Protein AF-A0A816E2N7-F1 (afdb_monomer)

Foldseek 3Di:
DQLPQAPCVVVVVVVLVVCCVVDPPDDDDDDQQPAWDWDWDPLEPDIDIDIGRPLLVRLVVVVVVPQKDFQLRSCVRRVDDSLVSLVSVLVCVQLVQKDWPQDDPPSDSVRGDRRTMIGGDSPSVVVVVVVCVVVQQWDADPVHRVDIDGDD

Solvent-accessible surface area (backbone atoms only — not comparable to full-atom values): 9153 Å² total; per-residue (Å²): 124,71,54,78,74,44,89,61,27,64,61,50,53,54,51,49,54,55,4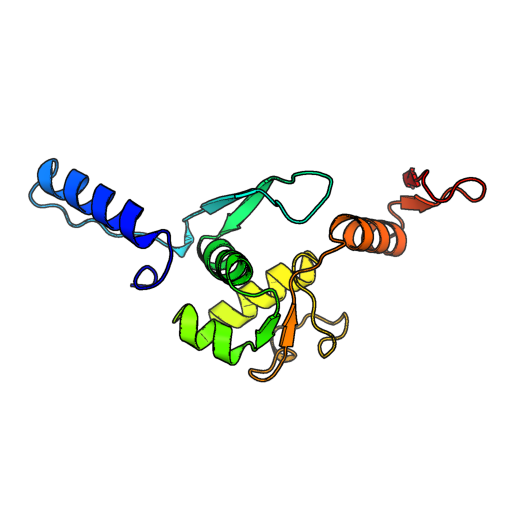8,52,74,74,42,76,97,61,82,93,77,87,62,63,94,78,37,68,47,79,46,73,46,82,76,41,99,66,72,46,78,42,82,34,43,47,69,48,46,57,59,55,55,51,49,76,79,44,59,65,43,34,45,47,57,51,40,72,62,53,65,59,60,66,72,60,49,43,55,45,50,47,54,37,40,76,68,42,53,30,43,42,92,85,54,64,94,74,78,48,77,86,65,70,52,53,83,41,54,41,32,64,45,68,55,41,67,60,52,52,50,50,50,35,35,77,68,55,43,32,42,69,39,93,91,40,82,90,42,74,43,78,49,132

InterPro domains:
  IPR016158 Cullin homology domain [PS50069] (1-93)
  IPR036317 Cullin homology domain superfamily [SSF75632] (6-128)
  IPR045093 Cullin [PTHR11932] (7-124)
  IPR059120 Cullin-like, alpha+beta domain [PF26557] (7-123)

Nearest PDB structures (foldseek):
  4f52-assembly2_C  TM=9.013E-01  e=7.457E-10  Homo sapiens
  4f52-a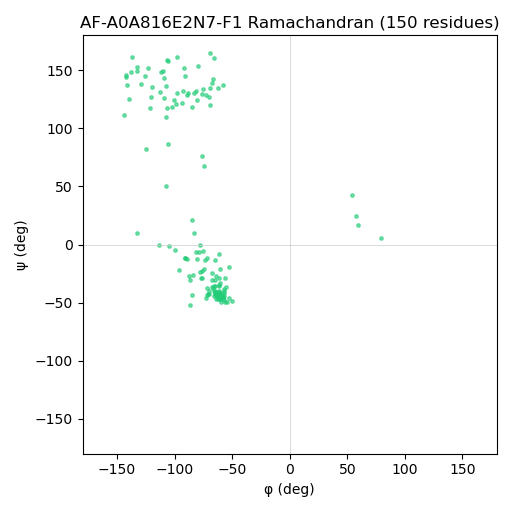ssembly1_A  TM=8.988E-01  e=2.785E-09  Homo sapiens
  3rtr-assembly4_E  TM=7.502E-01  e=2.909E-10  Homo sapiens
  8ij1-assembly1_A  TM=7.439E-01  e=2.566E-10  Homo sapiens
  1u6g-assembly1_A  TM=7.340E-01  e=6.578E-10  Homo sapiens

Secondary structure (DSSP, 8-state):
-GGGSSTTHHHHHHHHHHHHHHSTT------GGG-EEEEE--SSSS--EEEEEHHHHHHHHGGGT-SEEEHHHHHHHH---HHHHHHHHHHHHHTTSEE-SS--S---GGG--TT-EEEE-S-HHHHHHHHHHHTTSEEE-SS-TT-EEE--

Mean predicted aligned error: 9.76 Å

pLDDT: mean 81.23, std 10.27, range [48.09, 94.62]

Radius of gyration: 18.96 Å; Cα contacts (8 Å, |Δi|>4): 159; chains: 1; bounding box: 44×26×62 Å

Organism: NCBI:txid392033

Structure (mmCIF, N/CA/C/O backbone):
data_AF-A0A816E2N7-F1
#
_entry.id   AF-A0A816E2N7-F1
#
loop_
_atom_site.group_PDB
_atom_site.id
_atom_site.type_symbol
_atom_site.label_atom_id
_atom_site.label_alt_id
_atom_site.label_comp_id
_atom_site.label_asym_id
_atom_site.label_entity_id
_atom_site.label_seq_id
_atom_site.pdbx_PDB_ins_code
_atom_site.Cartn_x
_atom_site.Cartn_y
_atom_site.Cartn_z
_atom_site.occupancy
_atom_site.B_iso_or_equiv
_atom_site.auth_seq_id
_atom_site.auth_comp_id
_atom_site.auth_asym_id
_atom_site.auth_atom_id
_atom_site.pdbx_PDB_model_num
ATOM 1 N N . MET A 1 1 ? 4.809 -3.313 -18.016 1.00 48.09 1 MET A N 1
ATOM 2 C CA . MET A 1 1 ? 5.839 -2.503 -17.330 1.00 48.09 1 MET A CA 1
ATOM 3 C C . MET A 1 1 ? 5.110 -1.595 -16.357 1.00 48.09 1 MET A C 1
ATOM 5 O O . MET A 1 1 ? 4.550 -0.588 -16.773 1.00 48.09 1 MET A O 1
ATOM 9 N N . PHE A 1 2 ? 5.019 -2.053 -15.108 1.00 53.59 2 PHE A N 1
ATOM 10 C CA . PHE A 1 2 ? 4.122 -1.569 -14.049 1.00 53.59 2 PHE A CA 1
ATOM 11 C C . PHE A 1 2 ? 4.402 -0.128 -13.588 1.00 53.59 2 PHE A C 1
ATOM 13 O O . PHE A 1 2 ? 3.559 0.524 -12.990 1.00 53.59 2 PHE A O 1
ATOM 20 N N . MET A 1 3 ? 5.555 0.418 -13.966 1.00 57.31 3 MET A N 1
ATOM 21 C CA . MET A 1 3 ? 6.017 1.768 -13.632 1.00 57.31 3 MET A CA 1
ATOM 22 C C . MET A 1 3 ? 5.502 2.862 -14.586 1.00 57.31 3 MET A C 1
ATOM 24 O O . MET A 1 3 ? 6.127 3.904 -14.715 1.00 57.31 3 MET A O 1
ATOM 28 N N . LYS A 1 4 ? 4.405 2.653 -15.328 1.00 54.34 4 LYS A N 1
ATOM 29 C CA . LYS A 1 4 ? 3.953 3.640 -16.333 1.00 54.34 4 LYS A CA 1
ATOM 30 C C . LYS A 1 4 ? 3.226 4.862 -15.750 1.00 54.34 4 LYS A C 1
ATOM 32 O O . LYS A 1 4 ? 3.254 5.895 -16.418 1.00 54.34 4 LYS A O 1
ATOM 37 N N . ASN A 1 5 ? 2.643 4.747 -14.550 1.00 54.69 5 ASN A N 1
ATOM 38 C CA . ASN A 1 5 ? 1.811 5.779 -13.904 1.00 54.69 5 ASN A CA 1
ATOM 39 C C . ASN A 1 5 ? 2.169 6.051 -12.428 1.00 54.69 5 ASN A C 1
ATOM 41 O O . ASN A 1 5 ? 1.432 6.746 -11.738 1.00 54.69 5 ASN A O 1
ATOM 45 N N . SER A 1 6 ? 3.286 5.520 -11.923 1.00 61.41 6 SER A N 1
ATOM 46 C CA . SER A 1 6 ? 3.737 5.800 -10.555 1.00 61.41 6 SER A CA 1
ATOM 47 C C . SER A 1 6 ? 4.693 6.998 -10.521 1.00 61.41 6 SER A C 1
ATOM 49 O O . SER A 1 6 ? 5.450 7.224 -11.467 1.00 61.41 6 SER A O 1
ATOM 51 N N . MET A 1 7 ? 4.731 7.724 -9.395 1.00 64.81 7 MET A N 1
ATOM 52 C CA . MET A 1 7 ? 5.729 8.782 -9.132 1.00 64.81 7 MET A CA 1
ATOM 53 C C . MET A 1 7 ? 7.186 8.305 -9.309 1.00 64.81 7 MET A C 1
ATOM 55 O O . MET A 1 7 ? 8.089 9.105 -9.523 1.00 64.81 7 MET A O 1
ATOM 59 N N . LEU A 1 8 ? 7.414 6.990 -9.273 1.00 73.81 8 LEU A N 1
ATOM 60 C CA . LEU A 1 8 ? 8.722 6.345 -9.396 1.00 73.81 8 LEU A CA 1
ATOM 61 C C . LEU A 1 8 ? 9.207 6.217 -10.845 1.00 73.81 8 LEU A C 1
ATOM 63 O O . LEU A 1 8 ? 10.381 5.924 -11.080 1.00 73.81 8 LEU A O 1
ATOM 67 N N . LYS A 1 9 ? 8.322 6.443 -11.822 1.00 79.12 9 LYS A N 1
ATOM 68 C CA . LYS A 1 9 ? 8.647 6.355 -13.245 1.00 79.12 9 LYS A CA 1
ATOM 69 C C . LYS A 1 9 ? 9.804 7.268 -13.626 1.00 79.12 9 LYS A C 1
ATOM 71 O O . LYS A 1 9 ? 10.750 6.812 -14.253 1.00 79.12 9 LYS A O 1
ATOM 76 N N . ALA A 1 10 ? 9.738 8.535 -13.216 1.00 81.31 10 ALA A N 1
ATOM 77 C CA . ALA A 1 10 ? 10.741 9.533 -13.575 1.00 81.31 10 ALA A CA 1
ATOM 78 C C . ALA A 1 10 ? 12.138 9.137 -13.073 1.00 81.31 10 ALA A C 1
ATOM 80 O O . ALA A 1 10 ? 13.120 9.237 -13.805 1.00 81.31 10 ALA A O 1
ATOM 81 N N . THR A 1 11 ? 12.222 8.622 -11.843 1.00 82.19 11 THR A N 1
ATOM 82 C CA . THR A 1 11 ? 13.477 8.140 -11.258 1.00 82.19 11 THR A CA 1
ATOM 83 C C . THR A 1 11 ? 14.030 6.943 -12.024 1.00 82.19 11 THR A C 1
ATOM 85 O O . THR A 1 11 ? 15.228 6.879 -12.293 1.00 82.19 11 THR A O 1
ATOM 88 N N . PHE A 1 12 ? 13.167 6.002 -12.409 1.00 83.38 12 PHE A N 1
ATOM 89 C CA . PHE A 1 12 ? 13.591 4.826 -13.160 1.00 83.38 12 PHE A CA 1
ATOM 90 C C . PHE A 1 12 ? 14.005 5.148 -14.591 1.00 83.38 12 PHE A C 1
ATOM 92 O O . PHE A 1 12 ? 15.017 4.626 -15.049 1.00 83.38 12 PHE A O 1
ATOM 99 N N . ASP A 1 13 ? 13.259 6.006 -15.283 1.00 86.19 13 ASP A N 1
ATOM 100 C CA . ASP A 1 13 ? 13.593 6.438 -16.639 1.00 86.19 13 ASP A CA 1
ATOM 101 C C . ASP A 1 13 ? 14.945 7.174 -16.637 1.00 86.19 13 ASP A C 1
ATOM 103 O O . ASP A 1 13 ? 15.829 6.823 -17.414 1.00 86.19 13 ASP A O 1
ATOM 107 N N . SER A 1 14 ? 15.173 8.064 -15.663 1.00 88.12 14 SER A N 1
ATOM 108 C CA . SER A 1 14 ? 16.468 8.733 -15.467 1.00 88.12 14 SER A CA 1
ATOM 109 C C . SER A 1 14 ? 17.621 7.741 -15.249 1.00 88.12 14 SER A C 1
ATOM 111 O O . SER A 1 14 ? 18.668 7.827 -15.894 1.00 88.12 14 SER A O 1
ATOM 113 N N . PHE A 1 15 ? 17.422 6.731 -14.395 1.00 88.31 15 PHE A N 1
ATOM 114 C CA . PHE A 1 15 ? 18.434 5.693 -14.178 1.00 88.31 15 PHE A CA 1
ATOM 115 C C . PHE A 1 15 ? 18.664 4.824 -15.421 1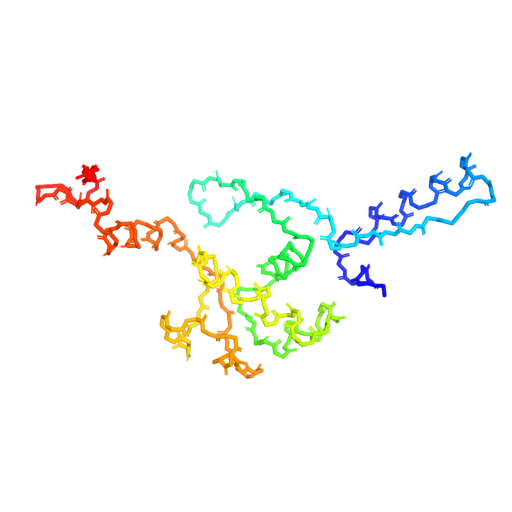.00 88.31 15 PHE A C 1
ATOM 117 O O . PHE A 1 15 ? 19.792 4.424 -15.712 1.00 88.31 15 PHE A O 1
ATOM 124 N N . LYS A 1 16 ? 17.601 4.520 -16.166 1.00 88.44 16 LYS A N 1
ATOM 125 C CA . LYS A 1 16 ? 17.677 3.725 -17.389 1.00 88.44 16 LYS A CA 1
ATOM 126 C C . LYS A 1 16 ? 18.479 4.451 -18.467 1.00 88.44 16 LYS A C 1
ATOM 128 O O . LYS A 1 16 ? 19.300 3.810 -19.127 1.00 88.44 16 LYS A O 1
ATOM 133 N N . ASP A 1 17 ? 18.281 5.756 -18.613 1.00 89.62 17 ASP A N 1
ATOM 134 C CA . ASP A 1 17 ? 19.040 6.586 -19.548 1.00 89.62 17 ASP A CA 1
ATOM 135 C C . ASP A 1 17 ? 20.523 6.630 -19.159 1.00 89.62 17 ASP A C 1
ATOM 137 O O . ASP A 1 17 ? 21.388 6.340 -19.989 1.00 89.62 17 ASP A O 1
ATOM 141 N N . PHE A 1 18 ? 20.817 6.856 -17.874 1.00 92.62 18 PHE A N 1
ATOM 142 C CA . PHE A 1 18 ? 22.174 6.768 -17.324 1.00 92.62 18 PHE A CA 1
ATOM 143 C C . PHE A 1 18 ? 22.841 5.411 -17.617 1.00 92.62 18 PHE A C 1
ATOM 145 O O . PHE A 1 18 ? 23.961 5.359 -18.132 1.00 92.62 18 PHE A O 1
ATOM 152 N N . TYR A 1 19 ? 22.150 4.301 -17.336 1.00 91.69 19 TYR A N 1
ATOM 153 C CA . TYR A 1 19 ? 22.691 2.954 -17.526 1.00 91.69 19 TYR A CA 1
ATOM 154 C C . TYR A 1 19 ? 22.962 2.647 -19.000 1.00 91.69 19 TYR A C 1
ATOM 156 O O . TYR A 1 19 ? 24.003 2.085 -19.337 1.00 91.69 19 TYR A O 1
ATOM 164 N N . THR A 1 20 ? 22.035 3.031 -19.882 1.00 89.56 20 THR A N 1
ATOM 165 C CA . THR A 1 20 ? 22.150 2.794 -21.327 1.00 89.56 20 THR A CA 1
ATOM 166 C C . THR A 1 20 ? 23.323 3.575 -21.917 1.00 89.56 20 THR A C 1
ATOM 168 O O . THR A 1 20 ? 24.021 3.051 -22.779 1.00 89.56 20 THR A O 1
ATOM 171 N N . HIS A 1 21 ? 23.589 4.786 -21.417 1.00 91.00 21 HIS A N 1
ATOM 172 C CA . HIS A 1 21 ? 24.728 5.595 -21.851 1.00 91.00 21 HIS A CA 1
ATOM 173 C C . HIS A 1 21 ? 26.084 4.993 -21.437 1.00 91.00 21 HIS A C 1
ATOM 175 O O . HIS A 1 21 ? 27.050 5.059 -22.194 1.00 91.00 21 HIS A O 1
ATOM 181 N N . HIS A 1 22 ? 26.164 4.375 -20.253 1.00 92.75 22 HIS A N 1
ATOM 182 C CA . HIS A 1 22 ? 27.404 3.786 -19.729 1.00 92.75 22 HIS A CA 1
ATOM 183 C C . HIS A 1 22 ? 27.667 2.341 -20.177 1.00 92.75 22 HIS A C 1
ATOM 185 O O . HIS A 1 22 ? 28.822 1.922 -20.274 1.00 92.75 22 HIS A O 1
ATOM 191 N N . HIS A 1 23 ? 26.618 1.555 -20.423 1.00 88.69 23 HIS A N 1
ATOM 192 C CA . HIS A 1 23 ? 26.726 0.121 -20.686 1.00 88.69 23 HIS A CA 1
ATOM 193 C C . HIS A 1 23 ? 26.065 -0.266 -22.010 1.00 88.69 23 HIS A C 1
ATOM 195 O O . HIS A 1 23 ? 24.952 -0.793 -22.059 1.00 88.69 23 HIS A O 1
ATOM 201 N N . ASN A 1 24 ? 26.813 -0.067 -23.094 1.00 88.00 24 ASN A N 1
ATOM 202 C CA . ASN A 1 24 ? 26.394 -0.445 -24.439 1.00 88.00 24 ASN A CA 1
ATOM 203 C C . ASN A 1 24 ? 26.283 -1.972 -24.603 1.00 88.00 24 ASN A C 1
ATOM 205 O O . ASN A 1 24 ? 27.085 -2.739 -24.069 1.00 88.00 24 ASN A O 1
ATOM 209 N N . GLY A 1 25 ? 25.281 -2.418 -25.364 1.00 88.38 25 GLY A N 1
ATOM 210 C CA . GLY A 1 25 ? 25.066 -3.836 -25.683 1.00 88.38 25 GLY A CA 1
ATOM 211 C C . GLY A 1 25 ? 24.399 -4.665 -24.579 1.00 88.38 25 GLY A C 1
ATOM 212 O O . GLY A 1 25 ? 24.256 -5.876 -24.737 1.00 88.38 25 GLY A O 1
ATOM 213 N N . ARG A 1 26 ? 23.962 -4.047 -23.472 1.00 91.31 26 ARG A N 1
ATOM 214 C CA . ARG A 1 26 ? 23.209 -4.713 -22.397 1.00 91.31 26 ARG A CA 1
ATOM 215 C C . ARG A 1 26 ? 21.770 -4.213 -22.341 1.00 91.31 26 ARG A C 1
ATOM 217 O O . ARG A 1 26 ? 21.489 -3.052 -22.618 1.00 91.31 26 ARG A O 1
ATOM 224 N N . LYS A 1 27 ? 20.851 -5.093 -21.939 1.00 85.81 27 LYS A N 1
ATOM 225 C CA . LYS A 1 27 ? 19.441 -4.757 -21.716 1.00 85.81 27 LYS A CA 1
ATOM 226 C C . LYS A 1 27 ? 19.154 -4.733 -20.219 1.00 85.81 27 LYS A C 1
ATOM 228 O O . LYS A 1 27 ? 19.262 -5.764 -19.560 1.00 85.81 27 LYS A O 1
ATOM 233 N N . LEU A 1 28 ? 18.761 -3.573 -19.699 1.00 86.00 28 LEU A N 1
ATOM 234 C CA . LEU A 1 28 ? 18.302 -3.444 -18.319 1.00 86.00 28 LEU A CA 1
ATOM 235 C C . LEU A 1 28 ? 16.936 -4.130 -18.157 1.00 86.00 28 LEU A C 1
ATOM 237 O O . LEU A 1 28 ? 15.995 -3.839 -18.902 1.00 86.00 28 LEU A O 1
ATOM 241 N N . ILE A 1 29 ? 16.833 -5.028 -17.178 1.00 84.75 29 ILE A N 1
ATOM 242 C CA . ILE A 1 29 ? 15.590 -5.697 -16.784 1.00 84.75 29 ILE A CA 1
ATOM 243 C C . ILE A 1 29 ? 15.356 -5.375 -15.310 1.00 84.75 29 ILE A C 1
ATOM 245 O O . ILE A 1 29 ? 16.173 -5.730 -14.464 1.00 84.75 29 ILE A O 1
ATOM 249 N N . LEU A 1 30 ? 14.252 -4.692 -15.010 1.00 80.94 30 LEU A N 1
ATOM 250 C CA . LEU A 1 30 ? 13.832 -4.457 -13.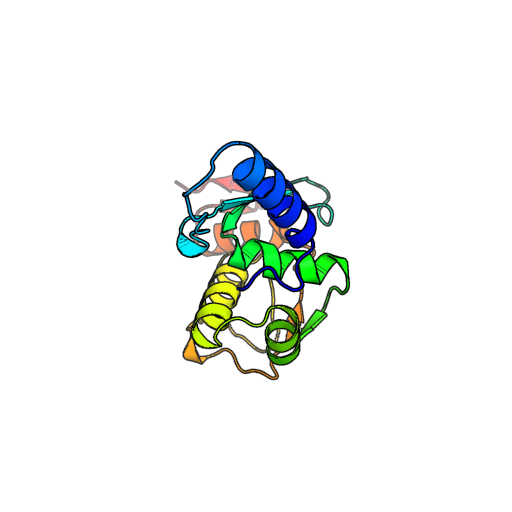634 1.00 80.94 30 LEU A CA 1
ATOM 251 C C . LEU A 1 30 ? 13.105 -5.699 -13.112 1.00 80.94 30 LEU A C 1
ATOM 253 O O . LEU A 1 30 ? 12.228 -6.236 -13.789 1.00 80.94 30 LEU A O 1
ATOM 257 N N . LEU A 1 31 ? 13.476 -6.146 -11.915 1.00 86.19 31 LEU A N 1
ATOM 258 C CA . LEU A 1 31 ? 12.825 -7.260 -11.234 1.00 86.19 31 LEU A CA 1
ATOM 259 C C . LEU A 1 31 ? 11.960 -6.723 -10.092 1.00 86.19 31 LEU A C 1
ATOM 261 O O . LEU A 1 31 ? 12.387 -6.640 -8.939 1.00 86.19 31 LEU A O 1
ATOM 265 N N . ASP A 1 32 ? 10.724 -6.359 -10.428 1.00 81.56 32 ASP A N 1
ATOM 266 C CA . ASP A 1 32 ? 9.777 -5.713 -9.509 1.00 81.56 32 ASP A CA 1
ATOM 267 C C . ASP A 1 32 ? 9.524 -6.562 -8.249 1.00 81.56 32 ASP A C 1
ATOM 269 O O . ASP A 1 32 ? 9.533 -6.060 -7.130 1.00 81.56 32 ASP A O 1
ATOM 273 N N . GLN A 1 33 ? 9.417 -7.882 -8.407 1.00 81.81 33 GLN A N 1
ATOM 274 C CA . GLN A 1 33 ? 9.188 -8.838 -7.313 1.00 81.81 33 GLN A CA 1
ATOM 275 C C . GLN A 1 33 ? 10.280 -8.874 -6.228 1.00 81.81 33 GLN A C 1
ATOM 277 O O . GLN A 1 33 ? 10.013 -9.309 -5.111 1.00 81.81 33 GLN A O 1
ATOM 282 N N . TYR A 1 34 ? 11.495 -8.411 -6.533 1.00 83.81 34 TYR A N 1
ATOM 283 C CA . TYR A 1 34 ? 12.598 -8.313 -5.567 1.00 83.81 34 TYR A CA 1
ATOM 284 C C . TYR A 1 34 ? 12.856 -6.875 -5.113 1.00 83.81 34 TYR A C 1
ATOM 286 O O . TYR A 1 34 ? 13.732 -6.631 -4.284 1.00 83.81 34 TYR A O 1
ATOM 294 N N . SER A 1 35 ? 12.097 -5.920 -5.649 1.00 86.00 35 SER A N 1
ATOM 295 C CA . SER A 1 35 ? 12.266 -4.504 -5.358 1.00 86.00 35 SER A CA 1
ATOM 296 C C . SER A 1 35 ? 11.551 -4.144 -4.055 1.00 86.00 35 SER A C 1
ATOM 298 O O . SER A 1 35 ? 10.375 -4.465 -3.854 1.00 86.00 35 SER A O 1
ATOM 300 N N . LYS A 1 36 ? 12.271 -3.455 -3.168 1.00 86.12 36 LYS A N 1
ATOM 301 C CA . LYS A 1 36 ? 11.780 -2.958 -1.877 1.00 86.12 36 LYS A CA 1
ATOM 302 C C . LYS A 1 36 ? 11.976 -1.449 -1.803 1.00 86.12 36 LYS A C 1
ATOM 304 O O . LYS A 1 36 ? 12.889 -0.916 -2.430 1.00 86.12 36 LYS A O 1
ATOM 309 N N . GLY A 1 37 ? 11.128 -0.781 -1.037 1.00 84.50 37 GLY A N 1
ATOM 310 C CA . GLY A 1 37 ? 11.218 0.646 -0.760 1.00 84.50 37 GLY A CA 1
ATOM 311 C C . GLY A 1 37 ? 10.962 0.944 0.710 1.00 84.50 37 GLY A C 1
ATOM 312 O O . GLY A 1 37 ? 10.387 0.128 1.433 1.00 84.50 37 GLY A O 1
ATOM 313 N N . GLU A 1 38 ? 11.390 2.127 1.131 1.00 87.69 38 GLU A N 1
ATOM 314 C CA . GLU A 1 38 ? 11.100 2.675 2.451 1.00 87.69 38 GLU A CA 1
ATOM 315 C C . GLU A 1 38 ? 10.126 3.840 2.298 1.00 87.69 38 GLU A C 1
ATOM 317 O O . GLU A 1 38 ? 10.365 4.762 1.518 1.00 87.69 38 GLU A O 1
ATOM 322 N N . VAL A 1 39 ? 9.008 3.785 3.020 1.00 83.25 39 VAL A N 1
ATOM 323 C CA . VAL A 1 39 ? 7.976 4.829 3.005 1.00 83.25 39 VAL A CA 1
ATOM 324 C C . VAL A 1 39 ? 7.811 5.376 4.410 1.00 83.25 39 VAL A C 1
ATOM 326 O O . VAL A 1 39 ? 7.582 4.615 5.347 1.00 83.25 39 VAL A O 1
ATOM 329 N N . GLN A 1 40 ? 7.900 6.695 4.561 1.00 83.50 40 GLN A N 1
ATOM 330 C CA . GLN A 1 40 ? 7.669 7.347 5.843 1.00 83.50 40 GLN A CA 1
ATOM 331 C C . GLN A 1 40 ? 6.206 7.784 5.980 1.00 83.50 40 GLN A C 1
ATOM 333 O O . GLN A 1 40 ? 5.653 8.416 5.081 1.00 83.50 40 GLN A O 1
ATOM 338 N N . THR A 1 41 ? 5.574 7.474 7.112 1.00 80.00 41 THR A N 1
ATOM 339 C CA . THR A 1 41 ? 4.220 7.943 7.416 1.00 80.00 41 THR A CA 1
ATOM 340 C C . THR A 1 41 ? 4.249 9.411 7.843 1.00 80.00 41 THR A C 1
ATOM 342 O O . THR A 1 41 ? 5.005 9.808 8.732 1.00 80.00 41 THR A O 1
ATOM 345 N N . CYS A 1 42 ? 3.394 10.221 7.217 1.00 71.38 42 CYS A N 1
ATOM 346 C CA . CYS A 1 42 ? 3.211 11.642 7.547 1.00 71.38 42 CYS A CA 1
ATOM 347 C C . CYS A 1 42 ? 1.821 11.950 8.130 1.00 71.38 42 CYS A C 1
ATOM 349 O O . CYS A 1 42 ? 1.525 13.099 8.439 1.00 71.38 42 CYS A O 1
ATOM 351 N N . PHE A 1 43 ? 0.963 10.935 8.266 1.00 66.00 43 PHE A N 1
ATOM 352 C CA . PHE A 1 43 ? -0.424 11.065 8.728 1.00 66.00 43 PHE A CA 1
ATOM 353 C C . PHE A 1 43 ? -0.613 10.713 10.213 1.00 66.00 43 PHE A C 1
ATOM 355 O O . PHE A 1 43 ? -1.705 10.875 10.750 1.00 66.00 43 PHE A O 1
ATOM 362 N N . THR A 1 44 ? 0.440 10.240 10.881 1.00 65.12 44 THR A N 1
ATOM 363 C CA . THR A 1 44 ? 0.472 9.911 12.310 1.00 65.12 44 THR A CA 1
ATOM 364 C C . THR A 1 44 ? 1.341 10.914 13.067 1.00 65.12 44 THR A C 1
ATOM 366 O O . THR A 1 44 ? 2.320 11.420 12.522 1.00 65.12 44 THR A O 1
ATOM 369 N N . ILE A 1 45 ? 1.020 11.176 14.341 1.00 65.06 45 ILE A N 1
ATOM 370 C CA . ILE A 1 45 ? 1.820 12.059 15.219 1.00 65.06 45 ILE A CA 1
ATOM 371 C C . ILE A 1 45 ? 3.272 11.560 15.307 1.00 65.06 45 ILE A C 1
ATOM 373 O O . ILE A 1 45 ? 4.218 12.341 15.224 1.00 65.06 45 ILE A O 1
ATOM 377 N N . GLN A 1 46 ? 3.448 10.242 15.416 1.00 68.31 46 GLN A N 1
ATOM 378 C CA . GLN A 1 46 ? 4.745 9.583 15.315 1.00 68.31 46 GLN A CA 1
ATOM 379 C C . GLN A 1 46 ? 5.041 9.246 13.852 1.00 68.31 46 GLN A C 1
ATOM 381 O O . GLN A 1 46 ? 4.213 8.626 13.186 1.00 68.31 46 GLN A O 1
ATOM 386 N N . LYS A 1 47 ? 6.226 9.597 13.350 1.00 72.56 47 LYS A N 1
ATOM 387 C CA . LYS A 1 47 ? 6.662 9.186 12.010 1.00 72.56 47 LYS A CA 1
ATOM 388 C C . LYS A 1 47 ? 7.192 7.756 12.054 1.00 72.56 47 LYS A C 1
ATOM 390 O O . LYS A 1 47 ? 8.131 7.481 12.799 1.00 72.56 47 LYS A O 1
ATOM 395 N N . TYR A 1 48 ? 6.633 6.874 11.235 1.00 78.19 48 TYR A N 1
ATOM 396 C CA . TYR A 1 48 ? 7.113 5.502 11.066 1.00 78.19 48 TYR A CA 1
ATOM 397 C C . TYR A 1 48 ? 7.749 5.330 9.698 1.00 78.19 48 TYR A C 1
ATOM 399 O O . TYR A 1 48 ? 7.244 5.873 8.721 1.00 78.19 48 TYR A O 1
ATOM 407 N N . THR A 1 49 ? 8.819 4.543 9.620 1.00 83.25 49 THR A N 1
ATOM 408 C CA . THR A 1 49 ? 9.398 4.103 8.346 1.00 83.25 49 THR A CA 1
ATOM 409 C C . THR A 1 49 ? 8.962 2.668 8.085 1.00 83.25 49 THR A C 1
ATOM 411 O O . THR A 1 49 ? 9.249 1.769 8.872 1.00 83.25 49 THR A O 1
ATOM 414 N N . LEU A 1 50 ? 8.240 2.462 6.990 1.00 84.75 50 LEU A N 1
ATOM 415 C CA . LEU A 1 50 ? 7.716 1.175 6.558 1.00 84.75 50 LEU A CA 1
ATOM 416 C C . LEU A 1 50 ? 8.619 0.606 5.466 1.00 84.75 50 LEU A C 1
ATOM 418 O O . LEU A 1 50 ? 8.805 1.245 4.431 1.00 84.75 50 LEU A O 1
ATOM 422 N N . GLN A 1 51 ? 9.126 -0.608 5.666 1.00 90.38 51 GLN A N 1
ATOM 423 C CA . GLN A 1 51 ? 9.734 -1.381 4.585 1.00 90.38 51 GLN A CA 1
ATOM 424 C C . GLN A 1 51 ? 8.644 -2.130 3.830 1.00 90.38 51 GLN A C 1
ATOM 426 O O . GLN A 1 51 ? 7.941 -2.966 4.396 1.00 90.38 51 GLN A O 1
ATOM 431 N N . VAL A 1 52 ? 8.501 -1.816 2.548 1.00 89.19 52 VAL A N 1
ATOM 432 C CA . VAL A 1 52 ? 7.411 -2.315 1.709 1.00 89.19 52 VAL A CA 1
ATOM 433 C C . VAL A 1 52 ? 7.942 -2.841 0.383 1.00 89.19 52 VAL A C 1
ATOM 435 O O . VAL A 1 52 ? 8.982 -2.405 -0.114 1.00 89.19 52 VAL A O 1
ATOM 438 N N . SER A 1 53 ? 7.225 -3.789 -0.215 1.00 90.44 53 SER A N 1
ATOM 439 C CA . SER A 1 53 ? 7.468 -4.158 -1.610 1.00 90.44 53 SER A CA 1
ATOM 440 C C . SER A 1 53 ? 7.121 -2.991 -2.537 1.00 90.44 53 SER A C 1
ATOM 442 O O . SER A 1 53 ? 6.341 -2.104 -2.180 1.00 90.44 53 SER A O 1
ATOM 444 N N . ILE A 1 54 ? 7.649 -3.003 -3.761 1.00 87.25 54 ILE A N 1
ATOM 445 C CA . ILE A 1 54 ? 7.303 -1.993 -4.771 1.00 87.25 54 ILE A CA 1
ATOM 446 C C . ILE A 1 54 ? 5.786 -1.908 -5.017 1.00 87.25 54 ILE A C 1
ATOM 448 O O . ILE A 1 54 ? 5.246 -0.815 -5.174 1.00 87.25 54 ILE A O 1
ATOM 452 N N . TYR A 1 55 ? 5.077 -3.041 -4.976 1.00 88.69 55 TYR A N 1
ATOM 453 C CA . TYR A 1 55 ? 3.630 -3.091 -5.196 1.00 88.69 55 TYR A CA 1
ATOM 454 C C . TYR A 1 55 ? 2.847 -2.472 -4.035 1.00 88.69 55 TYR A C 1
ATOM 456 O O . TYR A 1 55 ? 1.922 -1.694 -4.260 1.00 88.69 55 TYR A O 1
ATOM 464 N N . GLN A 1 56 ? 3.255 -2.767 -2.798 1.00 90.81 56 GLN A N 1
ATOM 465 C CA . GLN A 1 56 ? 2.700 -2.127 -1.604 1.00 90.81 56 GLN A CA 1
ATOM 466 C C . GLN A 1 56 ? 2.981 -0.621 -1.612 1.00 90.81 56 GLN A C 1
ATOM 468 O O . GLN A 1 56 ? 2.082 0.166 -1.335 1.00 90.81 56 GLN A O 1
ATOM 473 N N . MET A 1 57 ? 4.196 -0.208 -1.987 1.00 88.44 57 MET A N 1
ATOM 474 C CA . MET A 1 57 ? 4.566 1.204 -2.081 1.00 88.44 57 MET A CA 1
ATOM 475 C C . MET A 1 57 ? 3.686 1.953 -3.082 1.00 88.44 57 MET A C 1
ATOM 477 O O . MET A 1 57 ? 3.136 2.993 -2.741 1.00 88.44 57 MET A O 1
ATOM 481 N N . ILE A 1 58 ? 3.508 1.424 -4.296 1.00 86.81 58 ILE A N 1
ATOM 482 C CA . ILE A 1 58 ? 2.674 2.074 -5.317 1.00 86.81 58 ILE A CA 1
ATOM 483 C C . ILE A 1 58 ? 1.217 2.194 -4.844 1.00 86.81 58 ILE A C 1
ATOM 485 O O . ILE A 1 58 ? 0.611 3.245 -5.041 1.00 86.81 58 ILE A O 1
ATOM 489 N N . ALA A 1 59 ? 0.678 1.169 -4.174 1.00 89.81 59 ALA A N 1
ATOM 490 C CA . ALA A 1 59 ? -0.662 1.234 -3.594 1.00 89.81 59 ALA A CA 1
ATOM 491 C C . ALA A 1 59 ? -0.779 2.315 -2.511 1.00 89.81 59 ALA A C 1
ATOM 493 O O . ALA A 1 59 ? -1.732 3.090 -2.525 1.00 89.81 59 ALA A O 1
ATOM 494 N N . LEU A 1 60 ? 0.206 2.417 -1.615 1.00 88.31 60 LEU A N 1
ATOM 495 C CA . LEU A 1 60 ? 0.233 3.436 -0.562 1.00 88.31 60 LEU A CA 1
ATOM 496 C C . LEU A 1 60 ? 0.367 4.858 -1.121 1.00 88.31 60 LEU A C 1
ATOM 498 O O . LEU A 1 60 ? -0.252 5.777 -0.594 1.00 88.31 60 LEU A O 1
ATOM 502 N N . LEU A 1 61 ? 1.122 5.046 -2.206 1.00 85.06 61 LEU A N 1
ATOM 503 C CA . LEU A 1 61 ? 1.305 6.360 -2.828 1.00 85.06 61 LEU A CA 1
ATOM 504 C C . LEU A 1 61 ? 0.007 6.949 -3.401 1.00 85.06 61 LEU A C 1
ATOM 506 O O . LEU A 1 61 ? -0.112 8.171 -3.431 1.00 85.06 61 LEU A O 1
ATOM 510 N N . LEU A 1 62 ? -0.977 6.128 -3.797 1.00 86.38 62 LEU A N 1
ATOM 511 C CA . LEU A 1 62 ? -2.299 6.628 -4.213 1.00 86.38 62 LEU A CA 1
ATOM 512 C C . LEU A 1 62 ? -3.016 7.383 -3.089 1.00 86.38 62 LEU A C 1
ATOM 514 O O . LEU A 1 62 ? -3.782 8.310 -3.349 1.00 86.38 62 LEU A O 1
ATOM 518 N N . PHE A 1 63 ? -2.737 7.026 -1.833 1.00 86.62 63 PHE A N 1
ATOM 519 C CA . PHE A 1 63 ? -3.358 7.670 -0.680 1.00 86.62 63 PHE A CA 1
ATOM 520 C C . PHE A 1 63 ? -2.802 9.067 -0.375 1.00 86.62 63 PHE A C 1
ATOM 522 O O . PHE A 1 63 ? -3.347 9.767 0.477 1.00 86.62 63 PHE A O 1
ATOM 529 N N . ASN A 1 64 ? -1.762 9.502 -1.098 1.00 83.75 64 ASN A N 1
ATOM 530 C CA . ASN A 1 64 ? -1.322 10.896 -1.087 1.00 83.75 64 ASN A CA 1
ATOM 531 C C . ASN A 1 64 ? -2.245 11.806 -1.919 1.00 83.75 64 ASN A C 1
ATOM 533 O O . ASN A 1 64 ? -2.256 13.010 -1.680 1.00 83.75 64 ASN A O 1
ATOM 537 N N . GLU A 1 65 ? -2.997 11.253 -2.883 1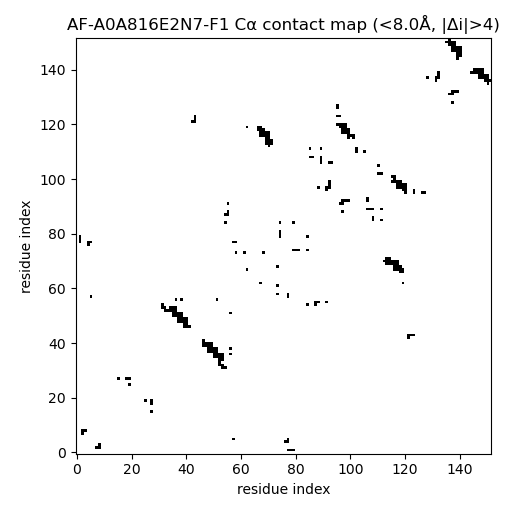.00 83.25 65 GLU A N 1
ATOM 538 C CA . GLU A 1 65 ? -3.994 11.994 -3.675 1.00 83.25 65 GLU A CA 1
ATOM 539 C C . GLU A 1 65 ? -5.349 12.027 -2.952 1.00 83.25 65 GLU A C 1
ATOM 541 O O . GLU A 1 65 ? -5.909 13.097 -2.725 1.00 83.25 65 GLU A O 1
ATOM 546 N N . GLU A 1 66 ? -5.861 10.860 -2.546 1.00 85.19 66 GLU A N 1
ATOM 547 C CA . GLU A 1 66 ? -7.144 10.731 -1.844 1.00 85.19 66 GLU A CA 1
ATOM 548 C C . GLU A 1 66 ? -7.087 9.651 -0.759 1.00 85.19 66 GLU A C 1
ATOM 550 O O . GLU A 1 66 ? -6.479 8.602 -0.935 1.00 85.19 66 GLU A O 1
ATOM 555 N N . LEU A 1 67 ? -7.778 9.859 0.364 1.00 82.81 67 LEU A N 1
ATOM 556 C CA . LEU A 1 67 ? -7.745 8.922 1.501 1.00 82.81 67 LEU A CA 1
ATOM 557 C C . LEU A 1 67 ? -8.620 7.671 1.319 1.00 82.81 67 LEU A C 1
ATOM 559 O O . LEU A 1 67 ? -8.617 6.796 2.186 1.00 82.81 67 LEU A O 1
ATOM 563 N N . ASN A 1 68 ? -9.409 7.612 0.248 1.00 88.56 68 ASN A N 1
ATOM 564 C CA . ASN A 1 68 ? -10.470 6.634 0.052 1.00 88.56 68 ASN A CA 1
ATOM 565 C C . ASN A 1 68 ? -10.484 6.170 -1.400 1.00 88.56 68 ASN A C 1
ATOM 567 O O . ASN A 1 68 ? -10.658 6.995 -2.287 1.00 88.56 68 ASN A O 1
ATOM 571 N N . TRP A 1 69 ? -10.405 4.864 -1.630 1.00 93.31 69 TRP A N 1
ATOM 572 C CA . TRP A 1 69 ? -10.460 4.295 -2.974 1.0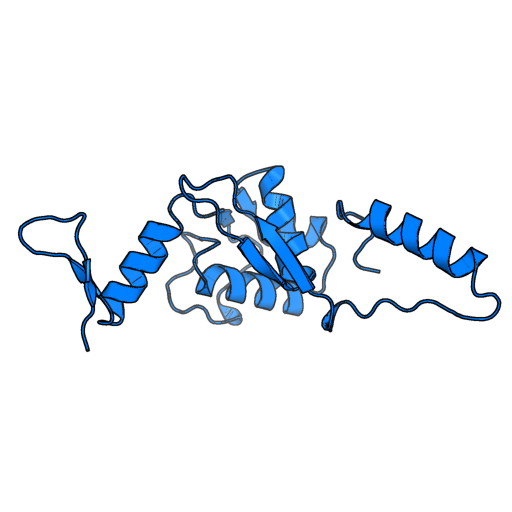0 93.31 69 TRP A CA 1
ATOM 573 C C . TRP A 1 69 ? -11.241 2.988 -2.977 1.00 93.31 69 TRP A C 1
ATOM 575 O O . TRP A 1 69 ? -11.168 2.214 -2.027 1.00 93.31 69 TRP A O 1
ATOM 585 N N . THR A 1 70 ? -11.965 2.703 -4.053 1.00 94.62 70 THR A N 1
ATOM 586 C CA . THR A 1 70 ? -12.463 1.343 -4.309 1.00 94.62 70 THR A CA 1
ATOM 587 C C . THR A 1 70 ? -11.353 0.472 -4.891 1.00 94.62 70 THR A C 1
ATOM 589 O O . THR A 1 70 ? -10.437 0.977 -5.545 1.00 94.62 70 THR A O 1
ATOM 592 N N . VAL A 1 71 ? -11.427 -0.843 -4.687 1.00 93.44 71 VAL A N 1
ATOM 593 C CA . VAL A 1 71 ? -10.436 -1.784 -5.242 1.00 93.44 71 VAL A CA 1
ATOM 594 C C . VAL A 1 71 ? -10.350 -1.671 -6.770 1.00 93.44 71 VAL A C 1
ATOM 596 O O . VAL A 1 71 ? -9.249 -1.669 -7.319 1.00 93.44 71 VAL A O 1
ATOM 599 N N . GLU A 1 72 ? -11.481 -1.479 -7.453 1.00 93.62 72 GLU A N 1
ATOM 600 C CA . GLU A 1 72 ? -11.533 -1.227 -8.898 1.00 93.62 72 GLU A CA 1
ATOM 601 C C . GLU A 1 72 ? -10.763 0.040 -9.303 1.00 93.62 72 GLU A C 1
ATOM 603 O O . GLU A 1 72 ? -9.966 0.021 -10.243 1.00 93.62 72 GLU A O 1
ATOM 608 N N . GLN A 1 73 ? -10.942 1.148 -8.578 1.00 93.25 73 GLN A N 1
ATOM 609 C CA . GLN A 1 73 ? -10.204 2.383 -8.858 1.00 93.25 73 GLN A CA 1
ATOM 610 C C . GLN A 1 73 ? -8.697 2.205 -8.646 1.00 93.25 73 GLN A C 1
ATOM 612 O O . GLN A 1 73 ? -7.905 2.672 -9.468 1.00 93.25 73 GLN A O 1
ATOM 617 N N . ILE A 1 74 ? -8.297 1.494 -7.586 1.00 91.75 74 ILE A N 1
ATOM 618 C CA . ILE A 1 74 ? -6.889 1.161 -7.333 1.00 91.75 74 ILE A CA 1
ATOM 619 C C . ILE A 1 74 ? -6.334 0.334 -8.499 1.00 91.75 74 ILE A C 1
ATOM 621 O O . ILE A 1 74 ? -5.266 0.648 -9.030 1.00 91.75 74 ILE A O 1
ATOM 625 N N . GLN A 1 75 ? -7.069 -0.685 -8.951 1.00 90.88 75 GLN A N 1
ATOM 626 C CA . GLN A 1 75 ? -6.667 -1.508 -10.088 1.00 90.88 75 GLN A CA 1
ATOM 627 C C . GLN A 1 75 ? -6.468 -0.672 -11.356 1.00 90.88 75 GLN A C 1
ATOM 629 O O . GLN A 1 75 ? -5.452 -0.816 -12.042 1.00 90.88 75 GLN A O 1
ATOM 634 N N . ASN A 1 76 ? -7.406 0.231 -11.632 1.00 89.38 76 ASN A N 1
ATOM 635 C CA . ASN A 1 76 ? -7.373 1.106 -12.798 1.00 89.38 76 ASN A CA 1
ATOM 636 C C . ASN A 1 76 ? -6.234 2.132 -12.753 1.00 89.38 76 ASN A C 1
ATOM 638 O O . ASN A 1 76 ? -5.797 2.580 -13.806 1.00 89.38 76 ASN A O 1
ATOM 642 N N . LYS A 1 77 ? -5.726 2.497 -11.571 1.00 87.25 77 LYS A N 1
ATOM 643 C CA . LYS A 1 77 ? -4.576 3.405 -11.421 1.00 87.25 77 LYS A CA 1
ATOM 644 C C . LYS A 1 77 ? -3.229 2.677 -11.516 1.00 87.25 77 LYS A C 1
ATOM 646 O O . LYS A 1 77 ? -2.306 3.172 -12.161 1.00 87.25 77 LYS A O 1
ATOM 651 N N . ILE A 1 78 ? -3.102 1.514 -10.869 1.00 84.56 78 ILE A N 1
ATOM 652 C CA . ILE A 1 78 ? -1.821 0.790 -10.733 1.00 84.56 78 ILE A CA 1
ATOM 653 C C . ILE A 1 78 ? -1.560 -0.145 -11.923 1.00 84.56 78 ILE A C 1
ATOM 655 O O . ILE A 1 78 ? -0.407 -0.415 -12.259 1.00 84.56 78 ILE A O 1
ATOM 659 N N . HIS A 1 79 ? -2.616 -0.624 -12.588 1.00 84.12 79 HIS A N 1
ATOM 660 C CA . HIS A 1 79 ? -2.546 -1.555 -13.719 1.00 84.12 79 HIS A CA 1
ATOM 661 C C . HIS A 1 79 ? -1.742 -2.837 -13.424 1.00 84.12 79 HIS A C 1
ATOM 663 O O . HIS A 1 79 ? -0.949 -3.298 -14.251 1.00 84.12 79 HIS A O 1
ATOM 669 N N . ILE A 1 80 ? -1.943 -3.420 -12.238 1.00 84.50 80 ILE A N 1
ATOM 670 C CA . ILE A 1 80 ? -1.419 -4.746 -11.878 1.00 84.50 80 ILE A CA 1
ATOM 671 C C . ILE A 1 80 ? -2.479 -5.835 -12.060 1.00 84.50 80 ILE A C 1
ATOM 673 O O . ILE A 1 80 ? -3.676 -5.552 -12.143 1.00 84.50 80 ILE A O 1
ATOM 677 N N . GLN A 1 81 ? -2.031 -7.090 -12.145 1.00 89.31 81 GLN A N 1
ATOM 678 C CA . GLN A 1 81 ? -2.937 -8.238 -12.173 1.00 89.31 81 GLN A CA 1
ATOM 679 C C . GLN A 1 81 ? -3.808 -8.252 -10.914 1.00 89.31 81 GLN A C 1
ATOM 681 O O . GLN A 1 81 ? -3.304 -8.025 -9.814 1.00 89.31 81 GLN A O 1
ATOM 686 N N . THR A 1 82 ? -5.099 -8.545 -11.088 1.00 89.50 82 THR A N 1
ATOM 687 C CA . THR A 1 82 ? -6.086 -8.577 -10.000 1.00 89.50 82 THR A CA 1
ATOM 688 C C . THR A 1 82 ? -5.606 -9.420 -8.823 1.00 89.50 82 THR A C 1
ATOM 690 O O . THR A 1 82 ? -5.633 -8.956 -7.693 1.00 89.50 82 THR A O 1
ATOM 693 N N . GLU A 1 83 ? -5.119 -10.633 -9.083 1.00 89.56 83 GLU A N 1
ATOM 694 C CA . GLU A 1 83 ? -4.668 -11.563 -8.040 1.00 89.56 83 GLU A CA 1
ATOM 695 C C . GLU A 1 83 ? -3.551 -10.959 -7.179 1.00 89.56 83 GLU A C 1
ATOM 697 O O . GLU A 1 83 ? -3.624 -10.979 -5.952 1.00 89.56 83 GLU A O 1
ATOM 702 N N . LEU A 1 84 ? -2.561 -10.329 -7.820 1.00 89.50 84 LEU A N 1
ATOM 703 C CA . LEU A 1 84 ? -1.473 -9.645 -7.127 1.00 89.50 84 LEU A CA 1
ATOM 704 C C . LEU A 1 84 ? -1.977 -8.428 -6.340 1.00 89.50 84 LEU A C 1
ATOM 706 O O . LEU A 1 84 ? -1.526 -8.192 -5.221 1.00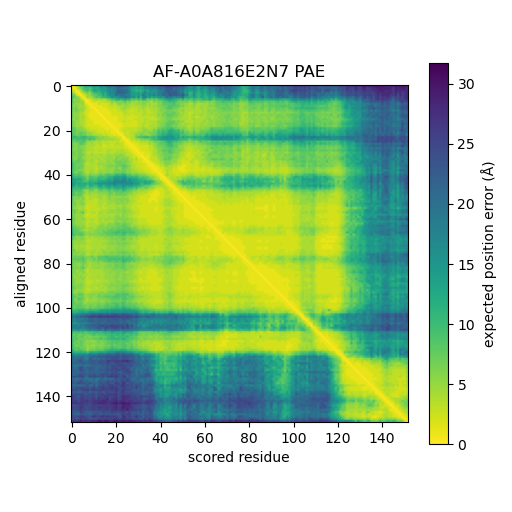 89.50 84 LEU A O 1
ATOM 710 N N . LEU A 1 85 ? -2.918 -7.658 -6.899 1.00 91.44 85 LEU A N 1
ATOM 711 C CA . LEU A 1 85 ? -3.522 -6.525 -6.197 1.00 91.44 85 LEU A CA 1
ATOM 712 C C . LEU A 1 85 ? -4.225 -6.976 -4.919 1.00 91.44 85 LEU A C 1
ATOM 714 O O . LEU A 1 85 ? -4.013 -6.376 -3.868 1.00 91.44 85 LEU A O 1
ATOM 718 N N . LEU A 1 86 ? -5.033 -8.033 -5.001 1.00 91.69 86 LEU A N 1
ATOM 719 C CA . LEU A 1 86 ? -5.747 -8.564 -3.846 1.00 91.69 86 LEU A CA 1
ATOM 720 C C . LEU A 1 86 ? -4.764 -9.018 -2.763 1.00 91.69 86 LEU A C 1
ATOM 722 O O . LEU A 1 86 ? -4.921 -8.614 -1.616 1.00 91.69 86 LEU A O 1
ATOM 726 N N . GLN A 1 87 ? -3.689 -9.728 -3.120 1.00 91.19 87 GLN A N 1
ATOM 727 C CA . GLN A 1 87 ? -2.638 -10.111 -2.165 1.00 91.19 87 GLN A CA 1
ATOM 728 C C . GLN A 1 87 ? -1.973 -8.898 -1.494 1.00 91.19 87 GLN A C 1
ATOM 730 O O . GLN A 1 87 ? -1.750 -8.889 -0.280 1.00 91.19 87 GLN A O 1
ATOM 735 N N . VAL A 1 88 ? -1.676 -7.849 -2.268 1.00 91.88 88 VAL A N 1
ATOM 736 C CA . VAL A 1 88 ? -1.101 -6.599 -1.749 1.00 91.88 88 VAL A CA 1
ATOM 737 C C . VAL A 1 88 ? -2.059 -5.927 -0.766 1.00 91.88 88 VAL A C 1
ATOM 739 O O . VAL A 1 88 ? -1.643 -5.554 0.331 1.00 91.88 88 VAL A O 1
ATOM 742 N N . LEU A 1 89 ? -3.341 -5.810 -1.120 1.00 92.12 89 LEU A N 1
ATOM 743 C CA . LEU A 1 89 ? -4.355 -5.194 -0.265 1.00 92.12 89 LEU A CA 1
ATOM 744 C C . LEU A 1 89 ? -4.603 -6.012 1.003 1.00 92.12 89 LEU A C 1
ATOM 746 O O . LEU A 1 89 ? -4.616 -5.439 2.089 1.00 92.12 89 LEU A O 1
ATOM 750 N N . VAL A 1 90 ? -4.714 -7.339 0.900 1.00 90.88 90 VAL A N 1
ATOM 751 C CA . VAL A 1 90 ? -4.832 -8.241 2.057 1.00 90.88 90 VAL A CA 1
ATOM 752 C C . VAL A 1 90 ? -3.647 -8.060 2.999 1.00 90.88 90 VAL A C 1
ATOM 754 O O . VAL A 1 90 ? -3.834 -7.947 4.210 1.00 90.88 90 VAL A O 1
ATOM 757 N N . SER A 1 91 ? -2.424 -7.983 2.468 1.00 90.62 91 SER A N 1
ATOM 758 C CA . SER A 1 91 ? -1.231 -7.753 3.284 1.00 90.62 91 SER A CA 1
ATOM 759 C C . SER A 1 91 ? -1.274 -6.411 4.026 1.00 90.62 91 SER A C 1
ATOM 761 O O . SER A 1 91 ? -0.888 -6.367 5.194 1.00 90.62 91 SER A O 1
ATOM 763 N N . LEU A 1 92 ? -1.743 -5.339 3.381 1.00 89.69 92 LEU A N 1
ATOM 764 C CA . LEU A 1 92 ? -1.838 -4.000 3.978 1.00 89.69 92 LEU A CA 1
ATOM 765 C C . LEU A 1 92 ? -3.014 -3.854 4.966 1.00 89.69 92 LEU A C 1
ATOM 767 O O . LEU A 1 92 ? -2.936 -3.072 5.915 1.00 89.69 92 LEU A O 1
ATOM 771 N N . LEU A 1 93 ? -4.092 -4.616 4.767 1.00 88.38 93 LEU A N 1
ATOM 772 C CA . LEU A 1 93 ? -5.217 -4.722 5.702 1.00 88.38 93 LEU A CA 1
ATOM 773 C C . LEU A 1 93 ? -4.823 -5.523 6.951 1.00 88.38 93 LEU A C 1
ATOM 775 O O . LEU A 1 93 ? -5.097 -5.093 8.071 1.00 88.38 93 LEU A O 1
ATOM 779 N N . LYS A 1 94 ? -4.103 -6.642 6.782 1.00 85.56 94 LYS A N 1
ATOM 780 C CA . LYS A 1 94 ? -3.571 -7.452 7.895 1.00 85.56 94 LYS A CA 1
ATOM 781 C C . LYS A 1 94 ? -2.600 -6.668 8.773 1.00 85.56 94 LYS A C 1
ATOM 783 O O . LYS A 1 94 ? -2.602 -6.846 9.987 1.00 85.56 94 LYS A O 1
ATOM 788 N N . SER A 1 95 ? -1.798 -5.783 8.182 1.00 83.12 95 SER A N 1
ATOM 789 C CA . SER A 1 95 ? -0.919 -4.883 8.936 1.00 83.12 95 SER A CA 1
ATOM 790 C C . SER A 1 95 ? -1.649 -3.683 9.550 1.00 83.12 95 SER A C 1
ATOM 792 O O . SER A 1 95 ? -1.010 -2.878 10.219 1.00 83.12 95 SER A O 1
ATOM 794 N N . LYS A 1 96 ? -2.970 -3.553 9.344 1.00 82.38 96 LYS A N 1
ATOM 795 C CA . LYS A 1 96 ? -3.827 -2.447 9.807 1.00 82.38 96 LYS A CA 1
ATOM 796 C C . LYS A 1 96 ? -3.399 -1.059 9.286 1.00 82.38 96 LYS A C 1
ATOM 798 O O . LYS A 1 96 ? -3.859 -0.039 9.805 1.00 82.38 96 LYS A O 1
ATOM 803 N N . ILE A 1 97 ? -2.561 -1.002 8.244 1.00 85.00 97 ILE A N 1
ATOM 804 C CA . ILE A 1 97 ? -2.215 0.245 7.535 1.00 85.00 97 ILE A CA 1
ATOM 805 C C . ILE A 1 97 ? -3.424 0.744 6.741 1.00 85.00 97 ILE A C 1
ATOM 807 O O . ILE A 1 97 ? -3.705 1.942 6.717 1.00 85.00 97 ILE A O 1
ATOM 811 N N . LEU A 1 98 ? -4.148 -0.188 6.121 1.00 88.38 98 LEU A N 1
ATOM 812 C CA . LEU A 1 98 ? -5.417 0.068 5.454 1.00 88.38 98 LEU A CA 1
ATOM 813 C C . LEU A 1 98 ? -6.573 -0.494 6.280 1.00 88.38 98 LEU A C 1
ATOM 815 O O . LEU A 1 98 ? -6.398 -1.407 7.091 1.00 88.38 98 LEU A O 1
ATOM 819 N N . PHE A 1 99 ? -7.762 0.038 6.031 1.00 87.06 99 PHE A N 1
ATOM 820 C CA . PHE A 1 99 ? -9.006 -0.384 6.653 1.00 87.06 99 PHE A CA 1
ATOM 821 C C . PHE A 1 99 ? -10.136 -0.437 5.619 1.00 87.06 99 PHE A C 1
ATOM 823 O O . PHE A 1 99 ? -10.165 0.342 4.668 1.00 87.06 99 PHE A O 1
ATOM 830 N N . SER A 1 100 ? -11.087 -1.347 5.815 1.00 88.06 100 SER A N 1
ATOM 831 C CA . SER A 1 100 ? -12.335 -1.406 5.057 1.00 88.06 100 SER A CA 1
ATOM 832 C C . SER A 1 100 ? -13.465 -1.794 5.997 1.00 88.06 100 SER A C 1
ATOM 834 O O . SER A 1 100 ? -13.305 -2.693 6.818 1.00 88.06 100 SER A O 1
ATOM 836 N N . LYS A 1 101 ? -14.617 -1.131 5.870 1.00 84.81 101 LYS A N 1
ATOM 837 C CA . LYS A 1 101 ? -15.810 -1.442 6.677 1.00 84.81 101 LYS A CA 1
ATOM 838 C C . LYS A 1 101 ? -16.507 -2.726 6.232 1.00 84.81 101 LYS A C 1
ATOM 840 O O . LYS A 1 101 ? -17.274 -3.294 6.998 1.00 84.81 101 LYS A O 1
ATOM 845 N N . GLU A 1 102 ? -16.275 -3.147 4.993 1.00 84.00 102 GLU A N 1
ATOM 846 C CA . GLU A 1 102 ? -16.957 -4.286 4.367 1.00 84.00 102 GLU A CA 1
ATOM 847 C C . GLU A 1 102 ? -16.200 -5.601 4.579 1.00 84.00 102 GLU A C 1
ATOM 849 O O . GLU A 1 102 ? -16.734 -6.673 4.306 1.00 84.00 102 GLU A O 1
ATOM 854 N N . ILE A 1 103 ? -14.958 -5.524 5.062 1.00 79.31 103 ILE A N 1
ATOM 855 C CA . ILE A 1 103 ? -14.081 -6.671 5.280 1.00 79.31 103 ILE A CA 1
ATOM 856 C C . ILE A 1 103 ? -13.987 -6.906 6.790 1.00 79.31 103 ILE A C 1
ATOM 858 O O . ILE A 1 103 ? -13.390 -6.110 7.515 1.00 79.31 103 ILE A O 1
ATOM 862 N N . THR A 1 104 ? -14.598 -7.993 7.264 1.00 68.12 104 THR A N 1
ATOM 863 C CA . THR A 1 104 ? -14.427 -8.487 8.637 1.00 68.12 104 THR A CA 1
ATOM 864 C C . THR A 1 104 ? -13.013 -9.042 8.835 1.00 68.12 104 THR A C 1
ATOM 866 O O . THR A 1 104 ? -12.285 -9.271 7.871 1.00 68.12 104 THR A O 1
ATOM 869 N N . GLU A 1 105 ? -12.599 -9.249 10.087 1.00 63.81 105 GLU A N 1
ATOM 870 C CA . GLU A 1 105 ? -11.210 -9.596 10.450 1.00 63.81 105 GLU A CA 1
ATOM 871 C C . GLU A 1 105 ? -10.686 -10.921 9.864 1.00 63.81 105 GLU A C 1
ATOM 873 O O . GLU A 1 105 ? -9.481 -11.184 9.893 1.00 63.81 105 GLU A O 1
ATOM 878 N N . ASP A 1 106 ? -11.557 -11.706 9.232 1.00 66.44 106 ASP A N 1
ATOM 879 C CA . ASP A 1 106 ? -11.196 -12.858 8.414 1.00 66.44 106 ASP A CA 1
ATOM 880 C C . ASP A 1 106 ? -10.649 -12.408 7.046 1.00 66.44 106 ASP A C 1
ATOM 882 O O . ASP A 1 106 ? -11.311 -12.467 6.004 1.00 66.44 106 ASP A O 1
ATOM 886 N N . PHE A 1 107 ? -9.395 -11.946 7.051 1.00 66.31 107 PHE A N 1
ATOM 887 C CA . PHE A 1 107 ? -8.651 -11.489 5.873 1.00 66.31 107 PHE A CA 1
ATOM 888 C C . PHE A 1 107 ? -8.192 -12.661 4.979 1.00 66.31 107 PHE A C 1
ATOM 890 O O . PHE A 1 107 ? -6.992 -12.957 4.874 1.00 66.31 107 PHE A O 1
ATOM 897 N N . GLN A 1 108 ? -9.143 -13.351 4.349 1.00 66.88 108 GLN A N 1
ATOM 898 C CA . GLN A 1 108 ? -8.883 -14.294 3.258 1.00 66.88 108 GLN A CA 1
ATOM 899 C C . GLN A 1 108 ? -8.949 -13.579 1.901 1.00 66.88 108 GLN A C 1
ATOM 901 O O . GLN A 1 108 ? -9.775 -12.686 1.708 1.00 66.88 108 GLN A O 1
ATOM 906 N N . ASP A 1 109 ? -8.102 -13.994 0.951 1.00 61.06 109 ASP A N 1
ATOM 907 C CA . ASP A 1 109 ? -7.996 -13.393 -0.391 1.00 61.06 109 ASP A CA 1
ATOM 908 C C . ASP A 1 109 ? -9.342 -13.376 -1.143 1.00 61.06 109 ASP A C 1
ATOM 910 O O . ASP A 1 109 ? -9.612 -12.466 -1.924 1.00 61.06 109 ASP A O 1
ATOM 914 N N . SER A 1 110 ? -10.225 -14.337 -0.853 1.00 62.69 110 SER A N 1
ATOM 915 C CA . SER A 1 110 ? -11.564 -14.470 -1.441 1.00 62.69 110 SER A CA 1
ATOM 916 C C . SER A 1 110 ? -12.597 -13.453 -0.941 1.00 62.69 110 SER A C 1
ATOM 918 O O . SER A 1 110 ? -13.661 -13.330 -1.546 1.00 62.69 110 SER A O 1
ATOM 920 N N . ASN A 1 111 ? -12.320 -12.730 0.148 1.00 75.25 111 ASN A N 1
ATOM 921 C CA . ASN A 1 111 ? -13.310 -11.859 0.792 1.00 75.25 111 ASN A CA 1
ATOM 922 C C . ASN A 1 111 ? -13.301 -10.421 0.256 1.00 75.25 111 ASN A C 1
ATOM 924 O O . ASN A 1 111 ? -14.221 -9.654 0.542 1.00 75.25 111 ASN A O 1
ATOM 928 N N . ILE A 1 112 ? -12.296 -10.036 -0.535 1.00 86.12 112 ILE A N 1
ATOM 929 C CA . ILE A 1 112 ? -12.179 -8.677 -1.075 1.00 86.12 112 ILE A CA 1
ATOM 930 C C . ILE A 1 112 ? -12.815 -8.603 -2.465 1.00 86.12 112 ILE A C 1
ATOM 932 O O . ILE A 1 112 ? -12.396 -9.295 -3.390 1.00 86.12 112 ILE A O 1
ATOM 936 N N . LYS A 1 113 ? -13.809 -7.723 -2.628 1.00 89.31 113 LYS A N 1
ATOM 937 C CA . LYS A 1 113 ? -14.485 -7.470 -3.907 1.00 89.31 113 LYS A CA 1
ATOM 938 C C . LYS A 1 113 ? -14.049 -6.139 -4.513 1.00 89.31 113 LYS A C 1
ATOM 940 O O . LYS A 1 113 ? -13.624 -5.231 -3.805 1.00 89.31 113 LYS A O 1
ATOM 945 N N . MET A 1 114 ? -14.215 -6.005 -5.828 1.00 89.88 114 MET A N 1
ATOM 946 C CA . MET A 1 114 ? -13.808 -4.810 -6.585 1.00 89.88 114 MET A CA 1
ATOM 947 C C . MET A 1 114 ? -14.505 -3.522 -6.138 1.00 89.88 114 MET A C 1
ATOM 949 O O . MET A 1 114 ? -13.908 -2.447 -6.149 1.00 89.88 114 MET A O 1
ATOM 953 N N . ASN A 1 115 ? -15.757 -3.638 -5.701 1.00 91.19 115 ASN A N 1
ATOM 954 C CA . ASN A 1 115 ? -16.548 -2.520 -5.206 1.00 91.19 115 ASN A CA 1
ATOM 955 C C . ASN A 1 115 ? -16.242 -2.160 -3.745 1.00 91.19 115 ASN A C 1
ATOM 957 O O . ASN A 1 115 ? -16.786 -1.170 -3.263 1.00 91.19 115 ASN A O 1
ATOM 961 N N . HIS A 1 116 ? -15.416 -2.944 -3.039 1.00 92.62 116 HIS A N 1
ATOM 962 C CA . HIS A 1 116 ? -15.100 -2.643 -1.651 1.00 92.62 116 HIS A CA 1
ATOM 963 C C . HIS A 1 116 ? -14.281 -1.363 -1.544 1.00 92.62 116 HIS A C 1
ATOM 965 O O . HIS A 1 116 ? -13.353 -1.122 -2.323 1.00 92.62 116 HIS A O 1
ATOM 971 N N . LYS A 1 117 ? -14.619 -0.558 -0.545 1.00 92.56 117 LYS A N 1
ATOM 972 C CA . LYS A 1 117 ? -13.946 0.690 -0.230 1.00 92.56 117 LYS A CA 1
ATOM 973 C C . LYS A 1 117 ? -12.800 0.437 0.743 1.00 92.56 117 LYS A C 1
ATOM 975 O O . LYS A 1 117 ? -12.979 -0.167 1.802 1.00 92.56 117 LYS A O 1
ATOM 980 N N . ILE A 1 118 ? -11.628 0.937 0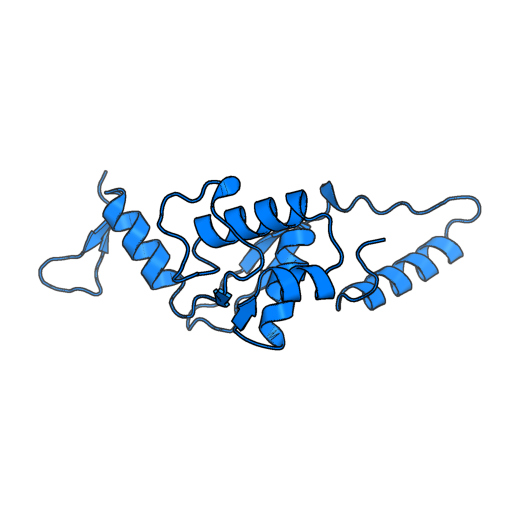.379 1.00 92.44 118 ILE A N 1
ATOM 981 C CA . ILE A 1 118 ? -10.388 0.883 1.141 1.00 92.44 118 ILE A CA 1
ATOM 982 C C . ILE A 1 118 ? -10.026 2.302 1.582 1.00 92.44 118 ILE A C 1
ATOM 984 O O . ILE A 1 118 ? -10.029 3.241 0.784 1.00 92.44 118 ILE A O 1
ATOM 988 N N . GLU A 1 119 ? -9.708 2.455 2.861 1.00 90.19 119 GLU A N 1
ATOM 989 C CA . GLU A 1 119 ? -9.372 3.729 3.489 1.00 90.19 119 GLU A CA 1
ATOM 990 C C . GLU A 1 119 ? -8.010 3.631 4.186 1.00 90.19 119 GLU A C 1
ATOM 992 O O . GLU A 1 119 ? -7.658 2.589 4.747 1.00 90.19 119 GLU A O 1
ATOM 997 N N . LEU A 1 120 ? -7.238 4.721 4.169 1.00 85.25 120 LEU A N 1
ATOM 998 C CA . LEU A 1 120 ? -5.996 4.801 4.939 1.00 85.25 120 LEU A CA 1
ATOM 999 C C . LEU A 1 120 ? -6.316 4.950 6.433 1.00 85.25 120 LEU A C 1
ATOM 1001 O O . LEU A 1 120 ? -7.069 5.843 6.836 1.00 85.25 120 LEU A O 1
ATOM 1005 N N . THR A 1 121 ? -5.712 4.110 7.272 1.00 78.44 121 THR A N 1
ATOM 1006 C CA . THR A 1 121 ? -5.914 4.170 8.720 1.00 78.44 121 THR A CA 1
ATOM 1007 C C . THR A 1 121 ? -5.278 5.435 9.302 1.00 78.44 121 THR A C 1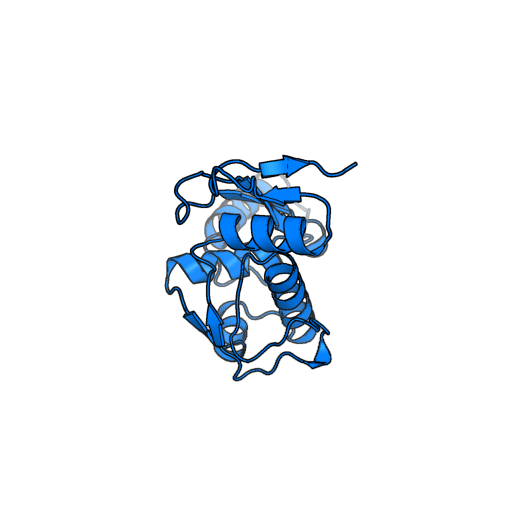
ATOM 1009 O O . THR A 1 121 ? -4.063 5.606 9.256 1.00 78.44 121 THR A O 1
ATOM 1012 N N . LYS A 1 122 ? -6.082 6.298 9.937 1.00 66.38 122 LYS A N 1
ATOM 1013 C CA . LYS A 1 122 ? -5.578 7.483 10.663 1.00 66.38 122 LYS A CA 1
ATOM 1014 C C . LYS A 1 122 ? -4.981 7.138 12.033 1.00 66.38 122 LYS A C 1
ATOM 1016 O O . LYS A 1 122 ? -4.033 7.777 12.473 1.00 66.38 122 LYS A O 1
ATOM 1021 N N . ASP A 1 123 ? -5.472 6.067 12.652 1.00 65.81 123 ASP A N 1
ATOM 1022 C CA . ASP A 1 123 ? -5.075 5.612 13.988 1.00 65.81 123 ASP A CA 1
ATOM 1023 C C . ASP A 1 123 ? -4.222 4.330 13.942 1.00 65.81 123 ASP A C 1
ATOM 1025 O O . ASP A 1 123 ? -4.510 3.350 14.632 1.00 65.81 123 ASP A O 1
ATOM 1029 N N . PHE A 1 124 ? -3.173 4.311 13.110 1.00 62.09 124 PHE A N 1
ATOM 1030 C CA . PHE A 1 124 ? -2.333 3.121 12.904 1.00 62.09 124 PHE A CA 1
ATOM 1031 C C . PHE A 1 124 ? -1.813 2.538 14.231 1.00 62.09 124 PHE A C 1
ATOM 1033 O O . PHE A 1 124 ? -1.962 1.346 14.488 1.00 62.09 124 PHE A O 1
ATOM 1040 N N . ILE A 1 125 ? -1.308 3.397 15.126 1.00 61.50 125 ILE A N 1
ATOM 1041 C CA . ILE A 1 125 ? -0.825 2.996 16.458 1.00 61.50 125 ILE A CA 1
ATOM 1042 C C . ILE A 1 125 ? -1.956 2.411 17.301 1.00 61.50 125 ILE A C 1
ATOM 1044 O O . ILE A 1 125 ? -1.768 1.384 17.942 1.00 61.50 125 ILE A O 1
ATOM 1048 N N . ARG A 1 126 ? -3.142 3.032 17.295 1.00 66.62 126 ARG A N 1
ATOM 1049 C CA . ARG A 1 126 ? -4.281 2.552 18.087 1.00 66.62 126 ARG A CA 1
ATOM 1050 C C . ARG A 1 126 ? -4.669 1.142 17.666 1.00 66.62 126 ARG A C 1
ATOM 1052 O O . ARG A 1 126 ? -4.924 0.313 18.528 1.00 66.62 126 ARG A O 1
ATOM 1059 N N . ASN A 1 127 ? -4.677 0.869 16.365 1.00 64.25 127 ASN A N 1
ATOM 1060 C CA . ASN A 1 127 ? -5.042 -0.440 15.835 1.00 64.25 127 ASN A CA 1
ATOM 1061 C C . ASN A 1 127 ? -3.964 -1.497 16.112 1.00 64.25 127 ASN A C 1
ATOM 1063 O O . ASN A 1 127 ? -4.306 -2.626 16.449 1.00 64.25 127 ASN A O 1
ATOM 1067 N N . VAL A 1 128 ? -2.678 -1.134 16.039 1.00 66.62 128 VAL A N 1
ATOM 1068 C CA . VAL A 1 128 ? -1.576 -2.019 16.454 1.00 66.62 128 VAL A CA 1
ATOM 1069 C C . VAL A 1 128 ? -1.656 -2.319 17.952 1.00 66.62 128 VAL A C 1
ATOM 1071 O O . VAL A 1 128 ? -1.528 -3.471 18.348 1.00 66.62 128 VAL A O 1
ATOM 1074 N N . LEU A 1 129 ? -1.926 -1.310 18.784 1.00 66.75 129 LEU A N 1
ATOM 1075 C CA . LEU A 1 129 ? -2.103 -1.480 20.225 1.00 66.75 129 LEU A CA 1
ATOM 1076 C C . LEU A 1 129 ? -3.304 -2.362 20.558 1.00 66.75 129 LEU A C 1
ATOM 1078 O O . LEU A 1 129 ? -3.173 -3.248 21.391 1.00 66.75 129 LEU A O 1
ATOM 1082 N N . ILE A 1 130 ? -4.448 -2.150 19.900 1.00 72.25 130 ILE A N 1
ATOM 1083 C CA . ILE A 1 130 ? -5.632 -3.006 20.054 1.00 72.25 130 ILE A CA 1
ATOM 1084 C C . ILE A 1 130 ? -5.276 -4.455 19.714 1.00 72.25 130 ILE A C 1
ATOM 1086 O O . ILE A 1 130 ? -5.529 -5.330 20.528 1.00 72.25 130 ILE A O 1
ATOM 1090 N N . LEU A 1 131 ? -4.593 -4.696 18.593 1.00 71.62 131 LEU A N 1
ATOM 1091 C CA . LEU A 1 131 ? -4.206 -6.044 18.177 1.00 71.62 131 LEU A CA 1
ATOM 1092 C C . LEU A 1 131 ? -3.211 -6.703 19.141 1.00 71.62 131 LEU A C 1
ATOM 1094 O O . LEU A 1 131 ? -3.309 -7.896 19.411 1.00 71.62 131 LEU A O 1
ATOM 1098 N N . LEU A 1 132 ? -2.239 -5.951 19.662 1.00 71.69 132 LEU A N 1
ATOM 1099 C CA . LEU A 1 132 ? -1.302 -6.465 20.663 1.00 71.69 132 LEU A CA 1
ATOM 1100 C C . LEU A 1 132 ? -1.998 -6.763 21.998 1.00 71.69 132 LEU A C 1
ATOM 1102 O O . LEU A 1 132 ? -1.587 -7.690 22.689 1.00 71.69 132 LEU A O 1
ATOM 1106 N N . ILE A 1 133 ? -3.057 -6.023 22.337 1.00 79.31 133 ILE A N 1
ATOM 1107 C CA . ILE A 1 133 ? -3.897 -6.306 23.506 1.00 79.31 133 ILE A CA 1
ATOM 1108 C C . ILE A 1 133 ? -4.776 -7.542 23.270 1.00 79.31 133 ILE A C 1
ATOM 1110 O O . ILE A 1 133 ? -4.830 -8.416 24.125 1.00 79.31 133 ILE A O 1
ATOM 1114 N N . GLU A 1 134 ? -5.427 -7.650 22.110 1.00 79.50 134 GLU A N 1
ATOM 1115 C CA . GLU A 1 134 ? -6.257 -8.806 21.725 1.00 79.50 134 GLU A CA 1
ATOM 1116 C C . GLU A 1 134 ? -5.456 -10.106 21.658 1.00 79.50 134 GLU A C 1
ATOM 1118 O O . GLU A 1 134 ? -5.964 -11.167 22.003 1.00 79.50 134 GLU A O 1
ATOM 1123 N N . LYS A 1 135 ? -4.192 -10.027 21.230 1.00 81.25 135 LYS A N 1
ATOM 1124 C CA . LYS A 1 135 ? -3.260 -11.160 21.220 1.00 81.25 135 LYS A CA 1
ATOM 1125 C C . LYS A 1 135 ? -2.572 -11.406 22.566 1.00 81.25 135 LYS A C 1
ATOM 1127 O O . LYS A 1 135 ? -1.617 -12.173 22.608 1.00 81.25 135 LYS A O 1
ATOM 1132 N N . GLU A 1 136 ? -3.019 -10.734 23.625 1.00 82.56 136 GLU A N 1
ATOM 1133 C CA . GLU A 1 136 ? -2.500 -10.869 24.990 1.00 82.56 136 GLU A CA 1
ATOM 1134 C C . GLU A 1 136 ? -0.990 -10.588 25.126 1.00 82.56 136 GLU A C 1
ATOM 1136 O O . GLU A 1 136 ? -0.365 -11.042 26.072 1.00 82.56 136 GLU A O 1
ATOM 1141 N N . TYR A 1 137 ? -0.388 -9.802 24.223 1.00 75.88 137 TYR A N 1
ATOM 1142 C CA . TYR A 1 137 ? 0.999 -9.327 24.367 1.00 75.88 137 TYR A CA 1
ATOM 1143 C C . TYR A 1 137 ? 1.094 -8.070 25.239 1.00 75.88 137 TYR A C 1
ATOM 1145 O O . TYR A 1 137 ? 2.140 -7.785 25.821 1.00 75.88 137 TYR A O 1
ATOM 1153 N N . LEU A 1 138 ? 0.022 -7.274 25.301 1.00 79.69 138 LEU A N 1
ATOM 1154 C CA . LEU A 1 138 ? -0.052 -6.034 26.074 1.00 79.69 138 LEU A CA 1
ATOM 1155 C C . LEU A 1 138 ? -1.348 -5.974 26.892 1.00 79.69 138 LEU A C 1
ATOM 1157 O O . LEU A 1 138 ? -2.395 -6.427 26.445 1.00 79.69 138 LEU A O 1
ATOM 1161 N N . GLN A 1 139 ? -1.324 -5.311 28.045 1.00 83.94 139 GLN A N 1
ATOM 1162 C CA . GLN A 1 139 ? -2.519 -4.973 28.819 1.00 83.94 139 GLN A CA 1
ATOM 1163 C C . GLN A 1 139 ? -2.524 -3.487 29.176 1.00 83.94 139 GLN A C 1
ATOM 1165 O O . GLN A 1 139 ? -1.503 -2.928 29.579 1.00 83.94 139 GLN A O 1
ATOM 1170 N N . ARG A 1 140 ? -3.685 -2.830 29.064 1.00 81.88 140 ARG A N 1
ATOM 1171 C CA . ARG A 1 140 ? -3.850 -1.459 29.573 1.00 81.88 140 ARG A CA 1
ATOM 1172 C C . ARG A 1 140 ? -3.814 -1.458 31.093 1.00 81.88 140 ARG A C 1
ATOM 1174 O O . ARG A 1 140 ? -4.483 -2.270 31.732 1.00 81.88 140 ARG A O 1
ATOM 1181 N N . ASN A 1 141 ? -3.075 -0.516 31.662 1.00 82.81 141 ASN A N 1
ATOM 1182 C CA . ASN A 1 141 ? -3.103 -0.281 33.093 1.00 82.81 141 ASN A CA 1
ATOM 1183 C C . ASN A 1 141 ? -4.521 0.148 33.516 1.00 82.81 141 ASN A C 1
ATOM 1185 O O . ASN A 1 141 ? -5.171 0.964 32.862 1.00 82.81 141 ASN A O 1
ATOM 1189 N N . LEU A 1 142 ? -5.012 -0.434 34.611 1.00 77.25 142 LEU A N 1
ATOM 1190 C CA . LEU A 1 142 ? -6.354 -0.180 35.141 1.00 77.25 142 LEU A CA 1
ATOM 1191 C C . LEU A 1 142 ? -6.530 1.268 35.623 1.00 77.25 142 LEU A C 1
ATOM 1193 O O . LEU A 1 142 ? -7.633 1.806 35.542 1.00 77.25 142 LEU A O 1
ATOM 1197 N N . ASN A 1 143 ? -5.448 1.894 36.091 1.00 81.44 143 ASN A N 1
ATOM 1198 C CA . ASN A 1 143 ? -5.469 3.230 36.685 1.00 81.44 143 ASN A CA 1
ATOM 1199 C C . ASN A 1 143 ? -5.117 4.337 35.684 1.00 81.44 143 ASN A C 1
ATOM 1201 O O . ASN A 1 143 ? -5.485 5.487 35.902 1.00 81.44 143 ASN A O 1
ATOM 1205 N N . ASP A 1 144 ? -4.429 3.996 34.592 1.00 80.44 144 ASP A N 1
ATOM 1206 C CA . ASP A 1 144 ? -4.023 4.942 33.555 1.00 80.44 144 ASP A CA 1
ATOM 1207 C C . ASP A 1 144 ? -4.083 4.282 32.172 1.00 80.44 144 ASP A C 1
ATOM 1209 O O . ASP A 1 144 ? -3.300 3.391 31.844 1.00 80.44 144 ASP A O 1
ATOM 1213 N N . LYS A 1 145 ? -5.027 4.721 31.337 1.00 70.31 145 LYS A N 1
ATOM 1214 C CA . LYS A 1 145 ? -5.286 4.109 30.026 1.00 70.31 145 LYS A CA 1
ATOM 1215 C C . LYS A 1 145 ? -4.201 4.392 28.987 1.00 70.31 145 LYS A C 1
ATOM 1217 O O . LYS A 1 145 ? -4.242 3.736 27.938 1.00 70.31 145 LYS A O 1
ATOM 1222 N N . ASP A 1 146 ? -3.287 5.319 29.275 1.00 69.88 146 ASP A N 1
ATOM 1223 C CA . ASP A 1 146 ? -2.147 5.660 28.423 1.00 69.88 146 ASP A CA 1
ATOM 1224 C C . ASP A 1 146 ? -0.914 4.790 28.732 1.00 69.88 146 ASP A C 1
ATOM 1226 O O . ASP A 1 146 ? 0.018 4.727 27.930 1.00 69.88 146 ASP A O 1
ATOM 1230 N N . ILE A 1 147 ? -0.928 4.050 29.850 1.00 73.50 147 ILE A N 1
ATOM 1231 C CA . ILE A 1 147 ? 0.144 3.128 30.246 1.00 73.50 147 ILE A CA 1
ATOM 1232 C C . ILE A 1 147 ? -0.212 1.691 29.838 1.00 73.50 147 ILE A C 1
ATOM 1234 O O . ILE A 1 147 ? -1.295 1.180 30.138 1.00 73.50 147 ILE A O 1
ATOM 1238 N N . LEU A 1 148 ? 0.731 1.014 29.179 1.00 77.62 148 LEU A N 1
ATOM 1239 C CA . LEU A 1 148 ? 0.608 -0.367 28.706 1.00 77.62 148 LEU A CA 1
ATOM 1240 C C . LEU A 1 148 ? 1.682 -1.244 29.348 1.00 77.62 148 LEU A C 1
ATOM 1242 O O . LEU A 1 148 ? 2.851 -0.863 29.386 1.00 77.62 148 LEU A O 1
ATOM 1246 N N . HIS A 1 149 ? 1.287 -2.426 29.809 1.00 80.81 149 HIS A N 1
ATOM 1247 C CA . HIS A 1 149 ? 2.177 -3.431 30.388 1.00 80.81 149 HIS A CA 1
ATOM 1248 C C . HIS A 1 149 ? 2.345 -4.595 29.423 1.00 80.81 149 HIS A C 1
ATOM 1250 O O . HIS A 1 149 ? 1.359 -5.043 28.843 1.00 80.81 149 HIS A O 1
ATOM 1256 N N . TYR A 1 150 ? 3.572 -5.087 29.257 1.00 78.31 150 TYR A N 1
ATOM 1257 C CA . TYR A 1 150 ? 3.826 -6.307 28.495 1.00 78.31 150 TYR A CA 1
ATOM 1258 C C . TYR A 1 150 ? 3.421 -7.531 29.315 1.00 78.31 150 TYR A C 1
ATOM 1260 O O . TYR A 1 150 ? 3.760 -7.625 30.497 1.00 78.31 150 TYR A O 1
ATOM 1268 N N . LEU A 1 151 ? 2.698 -8.447 28.681 1.00 74.44 151 LEU A N 1
ATOM 1269 C CA . LEU A 1 151 ? 2.334 -9.736 29.251 1.00 74.44 151 LEU A CA 1
ATOM 1270 C C . LEU A 1 151 ? 3.314 -10.782 28.704 1.00 74.44 151 LEU A C 1
ATOM 1272 O O . LEU A 1 151 ? 3.486 -10.903 27.492 1.00 74.44 151 LEU A O 1
ATOM 1276 N N . ASN A 1 152 ? 4.021 -11.449 29.618 1.00 61.31 152 ASN A N 1
ATOM 1277 C CA . ASN A 1 152 ? 5.022 -12.476 29.314 1.00 61.31 152 ASN A CA 1
ATOM 1278 C C . ASN A 1 152 ? 4.371 -13.842 29.105 1.00 61.31 152 ASN A C 1
ATOM 1280 O O . ASN A 1 152 ? 3.512 -14.192 29.947 1.00 61.31 152 ASN A O 1
#

Sequence (152 aa):
MFMKNSMLKATFDSFKDFYTHHHNGRKLILLDQYSKGEVQTCFTIQKYTLQVSIYQMIALLLFNEELNWTVEQIQNKIHIQTELLLQVLVSLLKSKILFSKEITEDFQDSNIKMNHKIELTKDFIRNVLILLIEKEYLQRNLNDKDILHYLN